Protein AF-A0A8G1IYU4-F1 (afdb_monomer)

Secondary structure (DSSP, 8-state):
------HHHHHHHHHHHHHHHHHHHHHHHHHHHHHHHHHHHTHHHHSSHHHHHHHHHHHHHHHHHHHHHHHHHHHHHHHHHHHHHHHHHTTSHHHHHHHHHHH----

Structure (mmCIF, N/CA/C/O backbone):
data_AF-A0A8G1IYU4-F1
#
_entry.id   AF-A0A8G1IYU4-F1
#
loop_
_atom_site.group_PDB
_atom_site.id
_atom_site.type_symbol
_atom_site.label_atom_id
_atom_site.label_alt_id
_atom_site.label_comp_id
_atom_site.label_asym_id
_atom_site.label_entity_id
_atom_site.label_seq_id
_atom_site.pdbx_PDB_ins_code
_atom_site.Cartn_x
_atom_site.Cartn_y
_atom_site.Cartn_z
_atom_site.occupancy
_atom_site.B_iso_or_equiv
_atom_site.auth_seq_id
_atom_site.auth_comp_id
_atom_site.auth_asym_id
_atom_site.auth_atom_id
_atom_site.pdbx_PDB_model_num
ATOM 1 N N . MET A 1 1 ? -1.423 -1.386 -32.740 1.00 39.59 1 MET A N 1
ATOM 2 C CA . MET A 1 1 ? -1.367 -0.452 -31.599 1.00 39.59 1 MET A CA 1
ATOM 3 C C . MET A 1 1 ? -0.050 -0.700 -30.886 1.00 39.59 1 MET A C 1
ATOM 5 O O . MET A 1 1 ? 0.149 -1.800 -30.392 1.00 39.59 1 MET A O 1
ATOM 9 N N . THR A 1 2 ? 0.887 0.241 -30.945 1.00 49.72 2 THR A N 1
ATOM 10 C CA . THR A 1 2 ? 2.191 0.141 -30.272 1.00 49.72 2 THR A CA 1
ATOM 11 C C . THR A 1 2 ? 2.055 0.710 -28.864 1.00 49.72 2 THR A C 1
ATOM 13 O O . THR A 1 2 ? 1.735 1.884 -28.702 1.00 49.72 2 THR A O 1
ATOM 16 N N . VAL A 1 3 ? 2.237 -0.135 -27.849 1.00 57.12 3 VAL A N 1
ATOM 17 C CA . VAL A 1 3 ? 2.249 0.280 -26.441 1.00 57.12 3 VAL A CA 1
ATOM 18 C C . VAL A 1 3 ? 3.671 0.720 -26.103 1.00 57.12 3 VAL A C 1
ATOM 20 O O . VAL A 1 3 ? 4.615 -0.037 -26.313 1.00 57.12 3 VAL A O 1
ATOM 23 N N . HIS A 1 4 ? 3.825 1.958 -25.638 1.00 70.12 4 HIS A N 1
ATOM 24 C CA . HIS A 1 4 ? 5.099 2.517 -25.196 1.00 70.12 4 HIS A CA 1
ATOM 25 C C . HIS A 1 4 ? 5.168 2.467 -23.667 1.00 70.12 4 HIS A C 1
ATOM 27 O O . HIS A 1 4 ? 4.234 2.916 -23.003 1.00 70.12 4 HIS A O 1
ATOM 33 N N . MET A 1 5 ? 6.258 1.922 -23.126 1.00 72.50 5 MET A N 1
ATOM 34 C CA . MET A 1 5 ? 6.556 1.926 -21.696 1.00 72.50 5 MET A CA 1
ATOM 35 C C . MET A 1 5 ? 7.844 2.717 -21.464 1.00 72.50 5 MET A C 1
ATOM 37 O O . MET A 1 5 ? 8.888 2.369 -22.011 1.00 72.50 5 MET A O 1
ATOM 41 N N . ASP A 1 6 ? 7.763 3.764 -20.648 1.00 81.56 6 ASP A N 1
ATOM 42 C CA . ASP A 1 6 ? 8.932 4.448 -20.099 1.00 81.56 6 ASP A CA 1
ATOM 43 C C . ASP A 1 6 ? 9.391 3.686 -18.848 1.00 81.56 6 ASP A C 1
ATOM 45 O O . ASP A 1 6 ? 8.773 3.770 -17.786 1.00 81.56 6 ASP A O 1
ATOM 49 N N . VAL A 1 7 ? 10.439 2.879 -19.007 1.00 78.44 7 VAL A N 1
ATOM 50 C CA . VAL A 1 7 ? 10.929 1.945 -17.982 1.00 78.44 7 VAL A CA 1
ATOM 51 C C . VAL A 1 7 ? 11.364 2.681 -16.710 1.00 78.44 7 VAL A C 1
ATOM 53 O O . VAL A 1 7 ? 11.064 2.223 -15.607 1.00 78.44 7 VAL A O 1
ATOM 56 N N . GLU A 1 8 ? 12.008 3.844 -16.837 1.00 78.12 8 GLU A N 1
ATOM 57 C CA . GLU A 1 8 ? 12.476 4.625 -15.688 1.00 78.12 8 GLU A CA 1
ATOM 58 C C . GLU A 1 8 ? 11.298 5.250 -14.931 1.00 78.12 8 GLU A C 1
ATOM 60 O O . GLU A 1 8 ? 11.237 5.174 -13.697 1.00 78.12 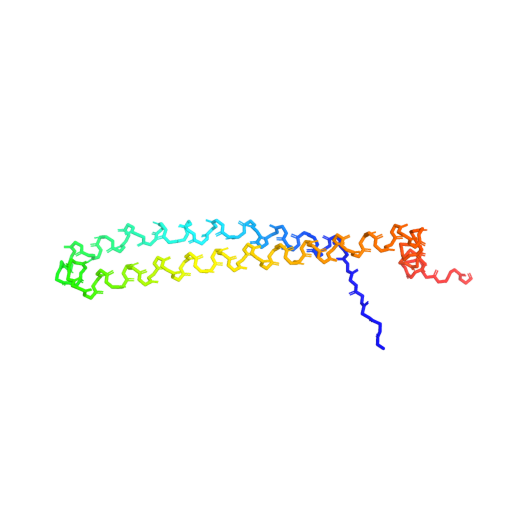8 GLU A O 1
ATOM 65 N N . ALA A 1 9 ? 10.318 5.798 -15.657 1.00 77.69 9 ALA A N 1
ATOM 66 C CA . ALA A 1 9 ? 9.106 6.343 -15.052 1.00 77.69 9 ALA A CA 1
ATOM 67 C C . ALA A 1 9 ? 8.280 5.257 -14.342 1.00 77.69 9 ALA A C 1
ATOM 69 O O . ALA A 1 9 ? 7.794 5.474 -13.229 1.00 77.69 9 ALA A O 1
ATOM 70 N N . VAL A 1 10 ? 8.157 4.068 -14.943 1.00 78.19 10 VAL A N 1
ATOM 71 C CA . VAL A 1 10 ? 7.456 2.919 -14.350 1.00 78.19 10 VAL A CA 1
ATOM 72 C C . VAL A 1 10 ? 8.180 2.432 -13.097 1.00 78.19 10 VAL A C 1
ATOM 74 O O . VAL A 1 10 ? 7.553 2.321 -12.041 1.00 78.19 10 VAL A O 1
ATOM 77 N N . ARG A 1 11 ? 9.501 2.231 -13.156 1.00 83.38 11 ARG A N 1
ATOM 78 C CA . ARG A 1 11 ? 10.309 1.827 -11.994 1.00 83.38 11 ARG A CA 1
ATOM 79 C C . ARG A 1 11 ? 10.199 2.842 -10.853 1.00 83.38 11 ARG A C 1
ATOM 81 O O . ARG A 1 11 ? 9.942 2.458 -9.711 1.00 83.38 11 ARG A O 1
ATOM 88 N N . THR A 1 12 ? 10.313 4.132 -11.161 1.00 85.06 12 THR A N 1
ATOM 89 C CA . THR A 1 12 ? 10.162 5.221 -10.183 1.00 85.06 12 THR A CA 1
ATOM 90 C C . THR A 1 12 ? 8.764 5.232 -9.564 1.00 85.06 12 THR A C 1
ATOM 92 O O . THR A 1 12 ? 8.628 5.353 -8.346 1.00 85.06 12 THR A O 1
ATOM 95 N N . GLY A 1 13 ? 7.718 5.032 -10.371 1.00 79.00 13 GLY A N 1
ATOM 96 C CA . GLY A 1 13 ? 6.342 4.906 -9.894 1.00 79.00 13 GLY A CA 1
ATOM 97 C C . GLY A 1 13 ? 6.151 3.724 -8.938 1.00 79.00 13 GLY A C 1
ATOM 98 O O . GLY A 1 13 ? 5.554 3.884 -7.873 1.00 79.00 13 GLY A O 1
ATOM 99 N N . GLY A 1 14 ? 6.711 2.556 -9.265 1.00 75.88 14 GLY A N 1
ATOM 100 C CA . GLY A 1 14 ? 6.662 1.365 -8.412 1.00 75.88 14 GLY A CA 1
ATOM 101 C C . GLY A 1 14 ? 7.386 1.552 -7.074 1.00 75.88 14 GLY A C 1
ATOM 102 O O . GLY A 1 14 ? 6.850 1.201 -6.021 1.00 75.88 14 GLY A O 1
ATOM 103 N N . ILE A 1 15 ? 8.560 2.192 -7.087 1.00 81.50 15 ILE A N 1
ATOM 104 C CA . ILE A 1 15 ? 9.284 2.590 -5.867 1.00 81.50 15 ILE A CA 1
ATOM 105 C C . ILE A 1 15 ? 8.453 3.581 -5.041 1.00 81.50 15 ILE A C 1
ATOM 107 O O . ILE A 1 15 ? 8.356 3.437 -3.821 1.00 81.50 15 ILE A O 1
ATOM 111 N N . GLY A 1 16 ? 7.799 4.546 -5.692 1.00 81.69 16 GLY A N 1
ATOM 112 C CA . GLY A 1 16 ? 6.886 5.485 -5.043 1.00 81.69 16 GLY A CA 1
ATOM 113 C C . GLY A 1 16 ? 5.729 4.781 -4.330 1.00 81.69 16 GLY A C 1
ATOM 114 O O . GLY A 1 16 ? 5.462 5.073 -3.166 1.00 81.69 16 GLY A O 1
ATOM 115 N N . LEU A 1 17 ? 5.089 3.800 -4.975 1.00 78.12 17 LEU A N 1
ATOM 116 C CA . LEU A 1 17 ? 4.017 2.997 -4.372 1.00 78.12 17 LEU A CA 1
ATOM 117 C C . LEU A 1 17 ? 4.496 2.223 -3.135 1.00 78.12 17 LEU A C 1
ATOM 119 O O . LEU A 1 17 ? 3.829 2.259 -2.098 1.00 78.12 17 LEU A O 1
ATOM 123 N N . ARG A 1 18 ? 5.684 1.606 -3.200 1.00 77.88 18 ARG A N 1
ATOM 124 C CA . ARG A 1 18 ? 6.321 0.966 -2.034 1.00 77.88 18 ARG A CA 1
ATOM 125 C C . ARG A 1 18 ? 6.583 1.972 -0.909 1.00 77.88 18 ARG A C 1
ATOM 127 O O . ARG A 1 18 ? 6.334 1.668 0.252 1.00 77.88 18 ARG A O 1
ATOM 134 N N . GLY A 1 19 ? 7.036 3.181 -1.243 1.00 78.75 19 GLY A N 1
ATOM 135 C CA . GLY A 1 19 ? 7.278 4.261 -0.281 1.00 78.75 19 GLY A CA 1
ATOM 136 C C . GLY A 1 19 ? 6.006 4.828 0.361 1.00 78.75 19 GLY A C 1
ATOM 137 O O . GLY A 1 19 ? 6.052 5.333 1.482 1.00 78.75 19 GLY A O 1
ATOM 138 N N . LEU A 1 20 ? 4.855 4.717 -0.310 1.00 78.50 20 LEU A N 1
ATOM 139 C CA . LEU A 1 20 ? 3.551 5.110 0.233 1.00 78.50 20 LEU A CA 1
ATOM 140 C C . LEU A 1 20 ? 2.961 4.069 1.188 1.00 78.50 20 LEU A C 1
ATOM 142 O O . LEU A 1 20 ? 2.207 4.452 2.081 1.00 78.50 20 LEU A O 1
ATOM 146 N N . ALA A 1 21 ? 3.311 2.787 1.045 1.00 74.88 21 ALA A N 1
ATOM 147 C CA . ALA A 1 21 ? 2.829 1.725 1.925 1.00 74.88 21 ALA A CA 1
ATOM 148 C C . ALA A 1 21 ? 3.039 2.038 3.426 1.00 74.88 21 ALA A C 1
ATOM 150 O O . ALA A 1 21 ? 2.042 2.090 4.140 1.00 74.88 21 ALA A O 1
ATOM 151 N N . PRO A 1 22 ? 4.244 2.380 3.929 1.00 68.81 22 PRO A N 1
ATOM 152 C CA . PRO A 1 22 ? 4.432 2.705 5.350 1.00 68.81 22 PRO A CA 1
ATOM 153 C C . PRO A 1 22 ? 3.709 3.989 5.806 1.00 68.81 22 PRO A C 1
ATOM 155 O O . PRO A 1 22 ? 3.490 4.189 7.005 1.00 68.81 22 PRO A O 1
ATOM 158 N N . ASN A 1 23 ? 3.300 4.867 4.878 1.00 69.38 23 ASN A N 1
ATOM 159 C CA . ASN A 1 23 ? 2.513 6.056 5.216 1.00 69.38 23 ASN A CA 1
ATOM 160 C C . ASN A 1 23 ? 1.062 5.711 5.597 1.00 69.38 23 ASN A C 1
ATOM 162 O O . ASN A 1 23 ? 0.417 6.515 6.274 1.00 69.38 23 ASN A O 1
ATOM 166 N N . GLY A 1 24 ? 0.561 4.524 5.233 1.00 67.00 24 GLY A N 1
ATOM 167 C CA . GLY A 1 24 ? -0.741 4.015 5.675 1.00 67.00 24 GLY A CA 1
ATOM 168 C C . GLY A 1 24 ? -0.809 3.881 7.198 1.00 67.00 24 GLY A C 1
ATOM 169 O O . GLY A 1 24 ? -1.683 4.465 7.844 1.00 67.00 24 GLY A O 1
ATOM 170 N N . GLN A 1 25 ? 0.177 3.221 7.805 1.00 63.53 25 GLN A N 1
ATOM 171 C CA . GLN A 1 25 ? 0.321 3.146 9.255 1.00 63.53 25 GLN A CA 1
ATOM 172 C C . GLN A 1 25 ? 0.584 4.505 9.880 1.00 63.53 25 GLN A C 1
ATOM 174 O O . GLN A 1 25 ? 0.040 4.788 10.945 1.00 63.53 25 GLN A O 1
ATOM 179 N N . ALA A 1 26 ? 1.381 5.368 9.246 1.00 66.44 26 ALA A N 1
ATOM 180 C CA . ALA A 1 26 ? 1.607 6.715 9.766 1.00 66.44 26 ALA A CA 1
ATOM 181 C C . ALA A 1 26 ? 0.295 7.519 9.844 1.00 66.44 26 ALA A C 1
ATOM 183 O O . ALA A 1 26 ? 0.049 8.205 10.839 1.00 66.44 26 ALA A O 1
ATOM 184 N N . ALA A 1 27 ? -0.579 7.397 8.841 1.00 65.56 27 ALA A N 1
ATOM 185 C CA . ALA A 1 27 ? -1.913 7.990 8.853 1.00 65.56 27 ALA A CA 1
ATOM 186 C C . ALA A 1 27 ? -2.809 7.363 9.934 1.00 65.56 27 ALA A C 1
ATOM 188 O O . ALA A 1 27 ? -3.445 8.095 10.693 1.00 65.56 27 ALA A O 1
ATOM 189 N N . SER A 1 28 ? -2.794 6.033 10.076 1.00 64.44 28 SER A N 1
ATOM 190 C CA . SER A 1 28 ? -3.542 5.319 11.121 1.00 64.44 28 SER A CA 1
ATOM 191 C C . SER A 1 28 ? -3.096 5.719 12.539 1.00 64.44 28 SER A C 1
ATOM 193 O O . SER A 1 28 ? -3.931 5.986 13.400 1.00 64.44 28 SER A O 1
ATOM 195 N N . ARG A 1 29 ? -1.786 5.862 12.783 1.00 69.19 29 ARG A N 1
ATOM 196 C CA . ARG A 1 29 ? -1.230 6.338 14.067 1.00 69.19 29 ARG A CA 1
ATOM 197 C C . ARG A 1 29 ? -1.599 7.796 14.359 1.00 69.19 29 ARG A C 1
ATOM 199 O O . ARG A 1 29 ? -1.798 8.169 15.512 1.00 69.19 29 ARG A O 1
ATOM 206 N N . ARG A 1 30 ? -1.732 8.645 13.330 1.00 67.25 30 ARG A N 1
ATOM 207 C CA . AR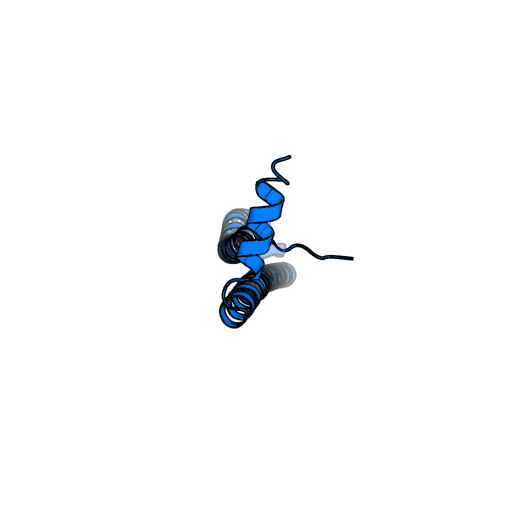G A 1 30 ? -2.166 10.048 13.495 1.00 67.25 30 ARG A CA 1
ATOM 208 C C . ARG A 1 30 ? -3.605 10.163 13.993 1.00 67.25 30 ARG A C 1
ATOM 210 O O . ARG A 1 30 ? -3.898 11.093 14.741 1.00 67.25 30 ARG A O 1
ATOM 217 N N . VAL A 1 31 ? -4.484 9.237 13.608 1.00 64.38 31 VAL A N 1
ATOM 218 C CA . VAL A 1 31 ? -5.887 9.219 14.059 1.00 64.38 31 VAL A CA 1
ATOM 219 C C . VAL A 1 31 ? -6.099 8.440 15.357 1.00 64.38 31 VAL A C 1
ATOM 221 O O . VAL A 1 31 ? -7.116 8.644 16.012 1.00 64.38 31 VAL A O 1
ATOM 224 N N . GLU A 1 32 ? -5.125 7.642 15.791 1.00 69.25 32 GLU A N 1
ATOM 225 C CA . GLU A 1 32 ? -5.179 6.868 17.036 1.00 69.25 32 GLU A CA 1
ATOM 226 C C . GLU A 1 32 ? -5.340 7.756 18.281 1.00 69.25 32 GLU A C 1
ATOM 228 O O . GLU A 1 32 ? -6.225 7.527 19.103 1.00 69.25 32 GLU A O 1
ATOM 233 N N . ARG A 1 33 ? -4.549 8.830 18.406 1.00 64.44 33 ARG A N 1
ATOM 234 C CA . ARG A 1 33 ? -4.602 9.738 19.569 1.00 64.44 33 ARG A CA 1
ATOM 235 C C . ARG A 1 33 ? -5.903 10.563 19.635 1.00 64.44 33 ARG A C 1
ATOM 237 O O . ARG A 1 33 ? -6.506 10.618 20.711 1.00 64.44 33 ARG A O 1
ATOM 244 N N . PRO A 1 34 ? -6.393 11.167 18.530 1.00 63.84 34 PRO A N 1
ATOM 245 C CA . PRO A 1 34 ? -7.727 11.766 18.480 1.00 63.84 34 PRO A CA 1
ATOM 246 C C . PRO A 1 34 ? -8.847 10.759 18.757 1.00 63.84 34 PRO A C 1
ATOM 248 O O . PRO A 1 34 ? -9.768 11.082 19.505 1.00 63.84 34 PRO A O 1
ATOM 251 N N . ALA A 1 35 ? -8.753 9.537 18.221 1.00 65.56 35 ALA A N 1
ATOM 252 C CA . ALA A 1 35 ? -9.729 8.479 18.470 1.00 65.56 35 ALA A CA 1
ATOM 253 C C . ALA A 1 35 ? -9.741 8.056 19.945 1.00 65.56 35 ALA A C 1
ATOM 255 O O . ALA A 1 35 ? -10.816 7.937 20.520 1.00 65.56 35 ALA A O 1
ATOM 256 N N . SER A 1 36 ? -8.574 7.924 20.584 1.00 64.94 36 SER A N 1
ATOM 257 C CA . SER A 1 36 ? -8.453 7.676 22.027 1.00 64.94 36 SER A CA 1
ATOM 258 C C . SER A 1 36 ? -9.028 8.829 22.855 1.00 64.94 36 SER A C 1
ATOM 260 O O . SER A 1 36 ? -9.723 8.610 23.839 1.00 64.94 36 SER A O 1
ATOM 262 N N . THR A 1 37 ? -8.812 10.076 22.435 1.00 66.25 37 THR A N 1
ATOM 263 C CA . THR A 1 37 ? -9.358 11.250 23.139 1.00 66.25 37 THR A CA 1
ATOM 264 C C . THR A 1 37 ? -10.885 11.330 23.004 1.00 66.25 37 THR A C 1
ATOM 266 O O . THR A 1 37 ? -11.588 11.681 23.952 1.00 66.25 37 THR A O 1
ATOM 269 N N . ALA A 1 38 ? -11.426 10.994 21.829 1.00 63.62 38 ALA A N 1
ATOM 270 C CA . ALA A 1 38 ? -12.867 10.897 21.602 1.00 63.62 38 ALA A CA 1
ATOM 271 C C . ALA A 1 38 ? -13.481 9.708 22.363 1.00 63.62 38 ALA A C 1
ATOM 273 O O . ALA A 1 38 ? -14.570 9.831 22.922 1.00 63.62 38 ALA A O 1
ATOM 274 N N . ALA A 1 39 ? -12.754 8.592 22.438 1.00 63.19 39 ALA A N 1
ATOM 275 C CA . ALA A 1 39 ? -13.081 7.410 23.223 1.00 63.19 39 ALA A CA 1
ATOM 276 C C . ALA A 1 39 ? -13.184 7.706 24.721 1.00 63.19 39 ALA A C 1
ATOM 278 O O . ALA A 1 39 ? -14.155 7.301 25.355 1.00 63.19 39 ALA A O 1
ATOM 279 N N . ASP A 1 40 ? -12.242 8.466 25.280 1.00 65.94 40 ASP A N 1
ATOM 280 C CA . ASP A 1 40 ? -12.267 8.866 26.690 1.00 65.94 40 ASP A CA 1
ATOM 281 C C . ASP A 1 40 ? -13.496 9.719 27.030 1.00 65.94 40 ASP A C 1
ATOM 283 O O . ASP A 1 40 ? -14.060 9.606 28.120 1.00 65.94 40 ASP A O 1
ATOM 287 N N . ARG A 1 41 ? -13.954 10.535 26.072 1.00 67.50 41 ARG A N 1
ATOM 288 C CA . ARG A 1 41 ? -15.173 11.352 26.188 1.00 67.50 41 ARG A CA 1
ATOM 289 C C . ARG A 1 41 ? -16.458 10.572 25.899 1.00 67.50 41 ARG A C 1
ATOM 291 O O . ARG A 1 41 ? -17.538 11.052 26.228 1.00 67.50 41 ARG A O 1
ATOM 298 N N . ASN A 1 42 ? -16.353 9.383 25.308 1.00 67.75 42 ASN A N 1
ATOM 299 C CA . ASN A 1 42 ? -17.473 8.528 24.927 1.00 67.75 42 ASN A CA 1
ATOM 300 C C . ASN A 1 42 ? -17.171 7.059 25.269 1.00 67.75 42 ASN A C 1
ATOM 302 O O . ASN A 1 42 ? -17.185 6.177 24.402 1.00 67.75 42 ASN A O 1
ATOM 306 N N . ARG A 1 43 ? -16.852 6.806 26.552 1.00 60.38 43 ARG A N 1
ATOM 307 C CA . ARG A 1 43 ? -16.351 5.504 27.034 1.00 60.38 43 ARG A CA 1
ATOM 308 C C . ARG A 1 43 ? -17.205 4.332 26.559 1.00 60.38 43 ARG A C 1
ATOM 310 O O . ARG A 1 43 ? -16.651 3.333 26.123 1.00 60.38 43 ARG A O 1
ATOM 317 N N . GLY A 1 44 ? -18.533 4.473 26.568 1.00 63.91 44 GLY A N 1
ATOM 318 C CA . GLY A 1 44 ? -19.456 3.409 26.163 1.00 63.91 44 GLY A CA 1
ATOM 319 C C . GLY A 1 44 ? -19.299 2.954 24.709 1.00 63.91 44 GLY A C 1
ATOM 320 O O . GLY A 1 44 ? -19.465 1.771 24.423 1.00 63.91 44 GLY A O 1
ATOM 321 N N . PHE A 1 45 ? -18.931 3.855 23.794 1.00 66.00 45 PHE A N 1
ATOM 322 C CA . PHE A 1 45 ? -18.698 3.497 22.396 1.00 66.00 45 PHE A CA 1
ATOM 323 C C . PHE A 1 45 ? -17.337 2.826 22.217 1.00 66.00 45 PHE A C 1
ATOM 325 O O . PHE A 1 45 ? -17.259 1.758 21.621 1.00 66.00 45 PHE A O 1
ATOM 332 N N . ALA A 1 46 ? -16.274 3.418 22.760 1.00 60.91 46 ALA A N 1
ATOM 333 C CA . ALA A 1 46 ? -14.912 2.997 22.454 1.00 60.91 46 ALA A CA 1
ATOM 334 C C . ALA A 1 46 ? -14.401 1.794 23.256 1.00 60.91 46 ALA A C 1
ATOM 336 O O . ALA A 1 46 ? -13.631 1.000 22.722 1.00 60.91 46 ALA A O 1
ATOM 337 N N . THR A 1 47 ? -14.837 1.627 24.508 1.00 63.09 47 THR A N 1
ATOM 338 C CA . THR A 1 47 ? -14.567 0.406 25.289 1.00 63.09 47 THR A CA 1
ATOM 339 C C . THR A 1 47 ? -15.697 -0.615 25.167 1.00 63.09 47 THR A C 1
ATOM 341 O O . THR A 1 47 ? -15.564 -1.753 25.623 1.00 63.09 47 THR A O 1
ATOM 344 N N . GLY A 1 48 ? -16.801 -0.236 24.520 1.00 66.75 48 GLY A N 1
ATOM 345 C CA . GLY A 1 48 ? -17.861 -1.143 24.113 1.00 66.75 48 GLY A CA 1
ATOM 346 C C . GLY A 1 48 ? -17.438 -2.049 22.957 1.00 66.75 48 GLY A C 1
ATOM 347 O O . GLY A 1 48 ? -16.455 -1.814 22.253 1.00 66.75 48 GLY A O 1
ATOM 348 N N . GLU A 1 49 ? -18.218 -3.102 22.739 1.00 71.50 49 GLU A N 1
ATOM 349 C CA . GLU A 1 49 ? -17.974 -4.072 21.668 1.00 71.50 49 GLU A CA 1
ATOM 350 C C . GLU A 1 49 ? -17.940 -3.421 20.275 1.00 71.50 49 GLU A C 1
ATOM 352 O O . GLU A 1 49 ? -17.130 -3.794 19.429 1.00 71.50 49 GLU A O 1
ATOM 357 N N . ALA A 1 50 ? -18.774 -2.402 20.053 1.00 72.81 50 ALA A N 1
ATOM 358 C CA . ALA A 1 50 ? -18.802 -1.651 18.802 1.00 72.81 50 ALA A CA 1
ATOM 359 C C . ALA A 1 50 ? -17.480 -0.910 18.528 1.00 72.81 50 ALA A C 1
ATOM 361 O O . ALA A 1 50 ? -16.962 -0.983 17.415 1.00 72.81 50 ALA A O 1
ATOM 362 N N . GLY A 1 51 ? -16.898 -0.252 19.536 1.00 72.25 51 GLY A N 1
ATOM 363 C CA . GLY A 1 51 ? -15.623 0.456 19.410 1.00 72.25 51 GLY A CA 1
ATOM 364 C C . GLY A 1 51 ? -14.448 -0.476 19.159 1.00 72.25 51 GLY A C 1
ATOM 365 O O . GLY A 1 51 ? -13.645 -0.209 18.267 1.00 72.25 51 GLY A O 1
ATOM 366 N N . ARG A 1 52 ? -14.390 -1.616 19.862 1.00 72.25 52 ARG A N 1
ATOM 367 C CA . ARG A 1 52 ? -13.370 -2.646 19.605 1.00 72.25 52 ARG A CA 1
ATOM 368 C C . ARG A 1 52 ? -13.465 -3.206 18.187 1.00 72.25 52 ARG A C 1
ATOM 370 O O . ARG A 1 52 ? -12.443 -3.343 17.518 1.00 72.25 52 ARG A O 1
ATOM 377 N N . ARG A 1 53 ? -14.680 -3.482 17.698 1.00 75.19 53 ARG A N 1
ATOM 378 C CA . ARG A 1 53 ? -14.894 -3.929 16.311 1.00 75.19 53 ARG A CA 1
ATOM 379 C C . ARG A 1 53 ? -14.474 -2.877 15.298 1.00 75.19 53 ARG A C 1
ATOM 381 O O . ARG A 1 53 ? -13.844 -3.224 14.306 1.00 75.19 53 ARG A O 1
ATOM 388 N N . TRP A 1 54 ? -14.781 -1.608 15.552 1.00 78.19 54 TRP A N 1
ATOM 389 C CA . TRP A 1 54 ? -14.356 -0.516 14.684 1.00 78.19 54 TRP A CA 1
ATOM 390 C C . TRP A 1 54 ? -12.826 -0.382 14.635 1.00 78.19 54 TRP A C 1
ATOM 392 O O . TRP A 1 54 ? -12.265 -0.309 13.545 1.00 78.19 54 TRP A O 1
ATOM 402 N N . GLN A 1 55 ? -12.140 -0.429 15.782 1.00 74.62 55 GLN A N 1
ATOM 403 C CA . GLN A 1 55 ? -10.671 -0.378 15.847 1.00 74.62 55 GLN A CA 1
ATOM 404 C C . GLN A 1 55 ? -10.024 -1.554 15.106 1.00 74.62 55 GLN A C 1
ATOM 406 O O . GLN A 1 55 ? -9.103 -1.355 14.316 1.00 74.62 55 GLN A O 1
ATOM 411 N N . ALA A 1 56 ? -10.535 -2.771 15.314 1.00 77.31 56 ALA A N 1
ATOM 412 C CA . ALA A 1 56 ? -10.054 -3.961 14.621 1.00 77.31 56 ALA A CA 1
ATOM 413 C C . ALA A 1 56 ? -10.280 -3.873 13.102 1.00 77.31 56 ALA A C 1
ATOM 415 O O . ALA A 1 56 ? -9.378 -4.182 12.324 1.00 77.31 56 ALA A O 1
ATOM 416 N N . ALA A 1 57 ? -11.455 -3.400 12.673 1.00 79.75 57 ALA A N 1
ATOM 417 C CA . ALA A 1 57 ? -11.765 -3.203 11.261 1.00 79.75 57 ALA A CA 1
ATOM 418 C 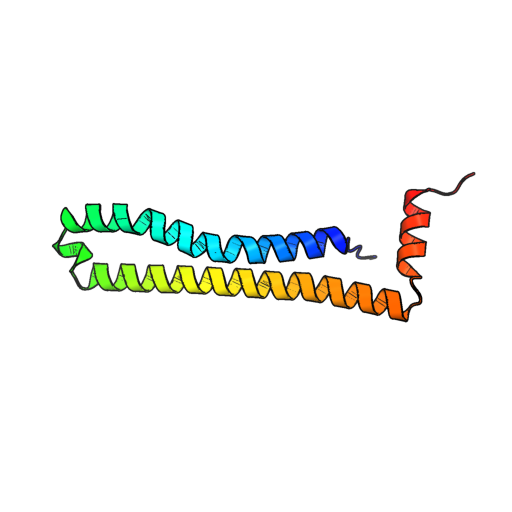C . ALA A 1 57 ? -10.854 -2.148 10.618 1.00 79.75 57 ALA A C 1
ATOM 420 O O . ALA A 1 57 ? -10.338 -2.372 9.525 1.00 79.75 57 ALA A O 1
ATOM 421 N N . LEU A 1 58 ? -10.602 -1.028 11.303 1.00 79.75 58 LEU A N 1
ATOM 422 C CA . LEU A 1 58 ? -9.686 0.009 10.830 1.00 79.75 58 LEU A CA 1
ATOM 423 C C . LEU A 1 58 ? -8.260 -0.533 10.675 1.00 79.75 58 LEU A C 1
ATOM 425 O O . LEU A 1 58 ? -7.642 -0.326 9.634 1.00 79.75 58 LEU A O 1
ATOM 429 N N . ALA A 1 59 ? -7.755 -1.264 11.673 1.00 76.56 59 ALA A N 1
ATOM 430 C CA . ALA A 1 59 ? -6.430 -1.876 11.609 1.00 76.56 59 ALA A CA 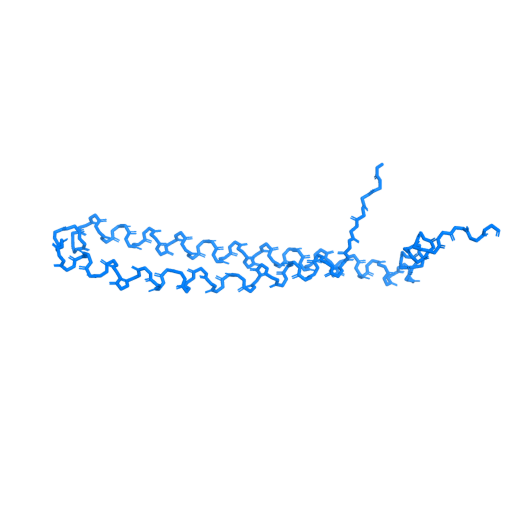1
ATOM 431 C C . ALA A 1 59 ? -6.311 -2.866 10.437 1.00 76.56 59 ALA A C 1
ATOM 433 O O . ALA A 1 59 ? -5.324 -2.832 9.702 1.00 76.56 59 ALA A O 1
ATOM 434 N N . ALA A 1 60 ? -7.335 -3.699 10.220 1.00 79.88 60 ALA A N 1
ATOM 435 C CA . ALA A 1 60 ? -7.370 -4.658 9.119 1.00 79.88 60 ALA A CA 1
ATOM 436 C C . ALA A 1 60 ? -7.385 -3.973 7.742 1.00 79.88 60 ALA A C 1
ATOM 438 O O . ALA A 1 60 ? -6.649 -4.382 6.844 1.00 79.88 60 ALA A O 1
ATOM 439 N N . VAL A 1 61 ? -8.180 -2.909 7.575 1.00 84.25 61 VAL A N 1
ATOM 440 C CA . VAL A 1 61 ? -8.223 -2.133 6.324 1.00 84.25 61 VAL A CA 1
ATOM 441 C C . VAL A 1 61 ? -6.882 -1.456 6.059 1.00 84.25 61 VAL A C 1
ATOM 443 O O . VAL A 1 61 ? -6.376 -1.551 4.942 1.00 84.25 61 VAL A O 1
ATOM 446 N N . THR A 1 62 ? -6.277 -0.826 7.070 1.00 80.88 62 THR A N 1
ATOM 447 C CA . THR A 1 62 ? -4.950 -0.210 6.938 1.00 80.88 62 THR A CA 1
ATOM 448 C C . THR A 1 62 ? -3.922 -1.248 6.499 1.00 80.88 62 THR A C 1
ATOM 450 O O . THR A 1 62 ? -3.295 -1.059 5.463 1.00 80.88 62 THR A O 1
ATOM 453 N N . ALA A 1 63 ? -3.812 -2.379 7.202 1.00 79.38 63 ALA A N 1
ATOM 454 C CA . ALA A 1 63 ? -2.867 -3.439 6.848 1.00 79.38 63 ALA A CA 1
ATOM 455 C C . ALA A 1 63 ? -3.090 -3.977 5.421 1.00 79.38 63 ALA A C 1
ATOM 457 O O . ALA A 1 63 ? -2.133 -4.208 4.681 1.00 79.38 63 ALA A O 1
ATOM 458 N N . GLY A 1 64 ? -4.350 -4.127 4.999 1.00 82.69 64 GLY A N 1
ATOM 459 C CA . GLY A 1 64 ? -4.693 -4.543 3.639 1.00 82.69 64 GLY A CA 1
ATOM 460 C C . GLY A 1 64 ? -4.269 -3.531 2.569 1.00 82.69 64 GLY A C 1
ATOM 461 O O . GLY A 1 64 ? -3.763 -3.926 1.517 1.00 82.69 64 GLY A O 1
ATOM 462 N N . LEU A 1 65 ? -4.430 -2.230 2.835 1.00 84.25 65 LEU A N 1
ATOM 463 C CA . LEU A 1 65 ? -3.965 -1.166 1.941 1.00 84.25 65 LEU A CA 1
ATOM 464 C C . LEU A 1 65 ? -2.437 -1.155 1.822 1.00 84.25 65 LEU A C 1
ATOM 466 O O . LEU A 1 65 ? -1.923 -1.069 0.709 1.00 84.25 65 LEU A O 1
ATOM 470 N N . GLU A 1 66 ? -1.712 -1.296 2.932 1.00 82.25 66 GLU A N 1
ATOM 471 C CA . GLU A 1 66 ? -0.242 -1.359 2.929 1.00 82.25 66 GLU A CA 1
ATOM 472 C C . GLU A 1 66 ? 0.272 -2.557 2.130 1.00 82.25 66 GLU A C 1
ATOM 474 O O . GLU A 1 66 ? 1.170 -2.424 1.291 1.00 82.25 66 GLU A O 1
ATOM 479 N N . HIS A 1 67 ? -0.336 -3.723 2.357 1.00 81.88 67 HIS A N 1
ATOM 480 C CA . HIS A 1 67 ? 0.008 -4.940 1.638 1.00 81.88 67 HIS A CA 1
ATOM 481 C C . HIS A 1 67 ? -0.245 -4.781 0.136 1.00 81.88 67 HIS A C 1
ATOM 483 O O . HIS A 1 67 ? 0.610 -5.123 -0.680 1.00 81.88 67 HIS A O 1
ATOM 489 N N . ARG A 1 68 ? -1.387 -4.193 -0.240 1.00 86.62 68 ARG A N 1
ATOM 490 C CA . ARG A 1 68 ? -1.728 -3.957 -1.644 1.00 86.62 68 ARG A CA 1
ATOM 491 C C . ARG A 1 68 ? -0.789 -2.958 -2.311 1.00 86.62 68 ARG A C 1
ATOM 493 O O . ARG A 1 68 ? -0.376 -3.215 -3.435 1.00 86.62 68 ARG A O 1
ATOM 500 N N . L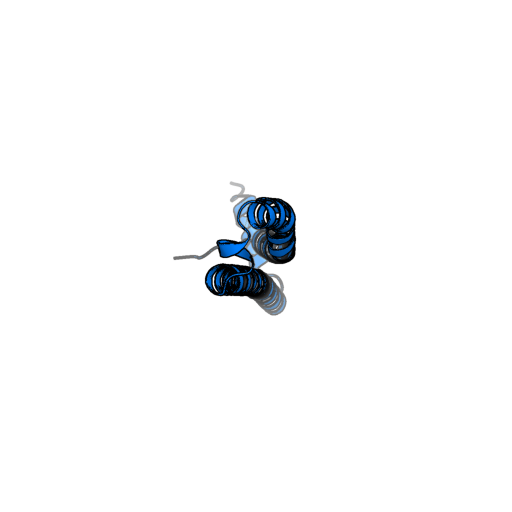EU A 1 69 ? -0.451 -1.850 -1.654 1.00 82.38 69 LEU A N 1
ATOM 501 C CA . LEU A 1 69 ? 0.473 -0.850 -2.202 1.00 82.38 69 LEU A CA 1
ATOM 502 C C . LEU A 1 69 ? 1.872 -1.435 -2.410 1.00 82.38 69 LEU A C 1
ATOM 504 O O . LEU A 1 69 ? 2.476 -1.204 -3.455 1.00 82.38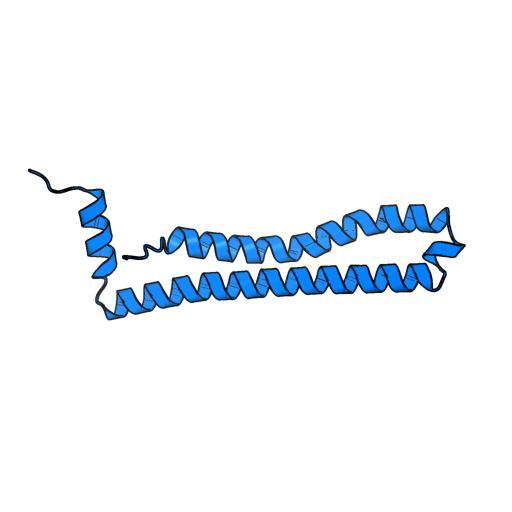 69 LEU A O 1
ATOM 508 N N . THR A 1 70 ? 2.343 -2.249 -1.462 1.00 82.31 70 THR A N 1
ATOM 509 C CA . THR A 1 70 ? 3.600 -2.997 -1.600 1.00 82.31 70 THR A CA 1
ATOM 510 C C . THR A 1 70 ? 3.540 -3.945 -2.794 1.00 82.31 70 THR A C 1
ATOM 512 O O . THR A 1 70 ? 4.367 -3.833 -3.694 1.00 82.31 70 THR A O 1
ATOM 515 N N . TRP A 1 71 ? 2.517 -4.806 -2.862 1.00 89.38 71 TRP A N 1
ATOM 516 C CA . TRP A 1 71 ? 2.354 -5.767 -3.955 1.00 89.38 71 TRP A CA 1
ATOM 517 C C . TRP A 1 71 ? 2.242 -5.079 -5.321 1.00 89.38 71 TRP A C 1
ATOM 519 O O . TRP A 1 71 ? 2.893 -5.491 -6.275 1.00 89.38 71 TRP A O 1
ATOM 529 N N . GLN A 1 72 ? 1.461 -4.000 -5.429 1.00 86.62 72 GLN A N 1
ATOM 530 C CA . GLN A 1 72 ? 1.351 -3.228 -6.669 1.00 86.62 72 GLN A CA 1
ATOM 531 C C . GLN A 1 72 ? 2.692 -2.600 -7.054 1.00 86.62 72 GLN A C 1
ATOM 533 O O . GLN A 1 72 ? 3.069 -2.653 -8.221 1.00 86.62 72 GLN A O 1
ATOM 538 N N . GLY A 1 73 ? 3.427 -2.049 -6.087 1.00 80.75 73 GLY A N 1
ATOM 539 C CA . GLY A 1 73 ? 4.780 -1.553 -6.312 1.00 80.75 73 GLY A CA 1
ATOM 540 C C . GLY A 1 73 ? 5.727 -2.647 -6.812 1.00 80.75 73 GLY A C 1
ATOM 541 O O . GLY A 1 73 ? 6.480 -2.408 -7.752 1.00 80.75 73 GLY A O 1
ATOM 542 N N . ASP A 1 74 ? 5.636 -3.859 -6.258 1.00 85.31 74 ASP A N 1
ATOM 543 C CA . ASP A 1 74 ? 6.419 -5.017 -6.699 1.00 85.31 74 ASP A CA 1
ATOM 544 C C . ASP A 1 74 ? 6.101 -5.434 -8.133 1.00 85.31 74 ASP A C 1
ATOM 546 O O . ASP A 1 74 ? 7.020 -5.660 -8.914 1.00 85.31 74 ASP A O 1
ATOM 550 N N . GLN A 1 75 ? 4.819 -5.482 -8.504 1.00 87.88 75 GLN A N 1
ATOM 551 C CA . GLN A 1 75 ? 4.409 -5.799 -9.875 1.00 87.88 75 GLN A CA 1
ATOM 552 C C . GLN A 1 75 ? 4.902 -4.752 -10.880 1.00 87.88 75 GLN A C 1
ATOM 554 O O . GLN A 1 75 ? 5.343 -5.098 -11.975 1.00 87.88 75 GLN A O 1
ATOM 559 N N . VAL A 1 76 ? 4.838 -3.471 -10.511 1.00 83.44 76 VAL A N 1
ATOM 560 C CA . VAL A 1 76 ? 5.266 -2.362 -11.370 1.00 83.44 76 VAL A CA 1
ATOM 561 C C . VAL A 1 76 ? 6.782 -2.377 -11.572 1.00 83.44 76 VAL A C 1
ATOM 563 O O . VAL A 1 76 ? 7.239 -2.269 -12.707 1.00 83.44 76 VAL A O 1
ATOM 566 N N . VAL A 1 77 ? 7.562 -2.556 -10.499 1.00 83.94 77 VAL A N 1
ATOM 567 C CA . VAL A 1 77 ? 9.025 -2.675 -10.606 1.00 83.94 77 VAL A CA 1
ATOM 568 C C . VAL A 1 77 ? 9.411 -3.930 -11.389 1.00 83.94 77 VAL A C 1
ATOM 570 O O . VAL A 1 77 ? 10.200 -3.822 -12.318 1.00 83.94 77 VAL A O 1
ATOM 573 N N . GLY A 1 78 ? 8.797 -5.080 -11.095 1.00 84.44 78 GLY A N 1
ATOM 574 C CA . GLY A 1 78 ? 9.059 -6.324 -11.823 1.00 84.44 78 GLY A CA 1
ATOM 575 C C . GLY A 1 78 ? 8.769 -6.207 -13.321 1.00 84.44 78 GLY A C 1
ATOM 576 O O . GLY A 1 78 ? 9.576 -6.634 -14.133 1.00 84.44 78 GLY A O 1
ATOM 577 N N . SER A 1 79 ? 7.685 -5.524 -13.703 1.00 81.19 79 SER A N 1
ATOM 578 C CA . SER A 1 79 ? 7.379 -5.279 -15.121 1.00 81.19 79 SER A CA 1
ATOM 579 C C . SER A 1 79 ? 8.446 -4.424 -15.817 1.00 81.19 79 SER A C 1
ATOM 581 O O . SER A 1 79 ? 8.741 -4.645 -16.989 1.00 81.19 79 SER A O 1
ATOM 583 N N . ALA A 1 80 ? 9.019 -3.437 -15.118 1.00 81.06 80 ALA A N 1
ATOM 584 C CA . ALA A 1 80 ? 10.116 -2.630 -15.650 1.00 81.06 80 ALA A CA 1
ATOM 585 C C . ALA A 1 80 ? 11.402 -3.461 -15.798 1.00 81.06 80 ALA A C 1
ATOM 587 O O . ALA A 1 80 ? 12.083 -3.358 -16.818 1.00 81.06 80 ALA A O 1
ATOM 588 N N . ASP A 1 81 ? 11.701 -4.307 -14.810 1.00 82.94 81 ASP A N 1
ATOM 589 C CA . ASP A 1 81 ? 12.864 -5.197 -14.818 1.00 82.94 81 ASP A CA 1
ATOM 590 C C . ASP A 1 81 ? 12.768 -6.239 -15.949 1.00 82.94 81 ASP A C 1
ATOM 592 O O . ASP A 1 81 ? 13.746 -6.452 -16.664 1.00 82.94 81 ASP A O 1
ATOM 596 N N . ASP A 1 82 ? 11.583 -6.814 -16.182 1.00 85.94 82 ASP A N 1
ATOM 597 C CA . ASP A 1 82 ? 11.331 -7.758 -17.278 1.00 85.94 82 ASP A CA 1
ATOM 598 C C . ASP A 1 82 ? 11.552 -7.107 -18.654 1.00 85.94 82 ASP A C 1
ATOM 600 O O . ASP A 1 82 ? 12.157 -7.704 -19.546 1.00 85.94 82 ASP A O 1
ATOM 604 N N . VAL A 1 83 ? 11.095 -5.863 -18.841 1.00 80.81 83 VAL A N 1
ATOM 605 C CA . VAL A 1 83 ? 11.303 -5.124 -20.098 1.00 80.81 83 VAL A CA 1
ATOM 606 C C . VAL A 1 83 ? 12.782 -4.807 -20.320 1.00 80.81 83 VAL A C 1
ATOM 608 O O . VAL A 1 83 ? 13.268 -4.944 -21.444 1.00 80.81 83 VAL A O 1
ATOM 611 N N . GLU A 1 84 ? 13.512 -4.417 -19.273 1.00 78.81 84 GLU A N 1
ATOM 612 C CA . GLU A 1 84 ? 14.956 -4.184 -19.364 1.00 78.81 84 GLU A CA 1
ATOM 613 C C . GLU A 1 84 ? 15.715 -5.480 -19.690 1.00 78.81 84 GLU A C 1
ATOM 615 O O . GLU A 1 84 ? 16.588 -5.475 -20.559 1.00 78.81 84 GLU A O 1
ATOM 620 N N . ALA A 1 85 ? 15.342 -6.605 -19.073 1.00 79.00 85 ALA A N 1
ATOM 621 C CA . ALA A 1 85 ? 15.923 -7.912 -19.370 1.00 79.00 85 ALA A CA 1
ATOM 622 C C . ALA A 1 85 ? 15.694 -8.321 -20.837 1.00 79.00 85 ALA A C 1
ATOM 624 O O . ALA A 1 85 ? 16.637 -8.719 -21.524 1.00 79.00 85 ALA A O 1
ATOM 625 N N . VAL A 1 86 ? 14.473 -8.142 -21.353 1.00 80.38 86 VAL A N 1
ATOM 626 C CA . VAL A 1 86 ? 14.148 -8.413 -22.764 1.00 80.38 86 VAL A CA 1
ATOM 627 C C . VAL A 1 86 ? 14.933 -7.501 -23.717 1.00 80.38 86 VAL A C 1
ATOM 629 O O . VAL A 1 86 ? 15.386 -7.963 -24.767 1.00 80.38 86 VAL A O 1
ATOM 632 N N . ASP A 1 87 ? 15.140 -6.221 -23.386 1.00 77.25 87 ASP A N 1
ATOM 633 C CA . ASP A 1 87 ? 15.972 -5.334 -24.214 1.00 77.25 87 ASP A CA 1
ATOM 634 C C . ASP A 1 87 ? 17.449 -5.748 -24.205 1.00 77.25 87 ASP A C 1
ATOM 636 O O . ASP A 1 87 ? 18.099 -5.748 -25.255 1.00 77.25 87 ASP A O 1
ATOM 640 N N . GLN A 1 88 ? 17.978 -6.178 -23.057 1.00 74.69 88 GLN A N 1
ATOM 641 C CA . GLN A 1 88 ? 19.336 -6.716 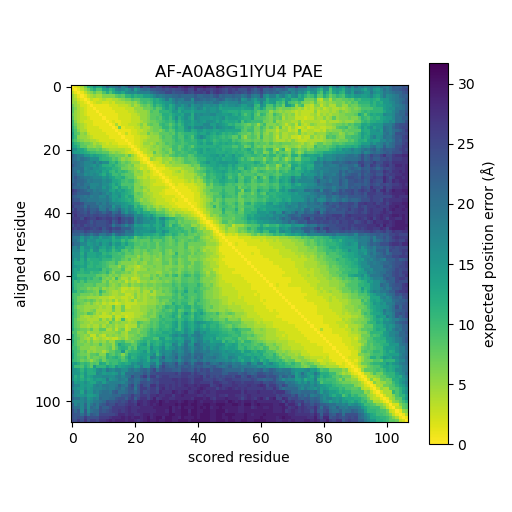-22.972 1.00 74.69 88 GLN A CA 1
ATOM 642 C C . GLN A 1 88 ? 19.503 -7.986 -23.819 1.00 74.69 88 GLN A C 1
ATOM 644 O O . GLN A 1 88 ? 20.459 -8.074 -24.597 1.00 74.69 88 GLN A O 1
ATOM 649 N N . GLU A 1 89 ? 18.555 -8.929 -23.759 1.00 77.56 89 GLU A N 1
ATOM 650 C CA . GLU A 1 89 ? 18.537 -10.121 -24.623 1.00 77.56 89 GLU A CA 1
ATOM 651 C C . GLU A 1 89 ? 18.468 -9.750 -26.113 1.00 77.56 89 GLU A C 1
ATOM 653 O O . GLU A 1 89 ? 19.130 -10.362 -26.958 1.00 77.56 89 GLU A O 1
ATOM 658 N N . ALA A 1 90 ? 17.740 -8.682 -26.444 1.00 75.62 90 ALA A N 1
ATOM 659 C CA . ALA A 1 90 ? 17.659 -8.129 -27.791 1.00 75.62 90 ALA A CA 1
ATOM 660 C C . ALA A 1 90 ? 18.894 -7.302 -28.211 1.00 75.62 90 ALA A C 1
ATOM 662 O O . ALA A 1 90 ? 18.889 -6.730 -29.307 1.00 75.62 90 ALA A O 1
ATOM 663 N N . ARG A 1 91 ? 19.959 -7.257 -27.393 1.00 80.25 91 ARG A N 1
ATOM 664 C CA . ARG A 1 91 ? 21.175 -6.439 -27.580 1.00 80.25 91 ARG A CA 1
ATOM 665 C C . ARG A 1 91 ? 20.883 -4.938 -27.661 1.00 80.25 91 ARG A C 1
ATOM 667 O O . ARG A 1 91 ? 21.326 -4.284 -28.605 1.00 80.25 91 ARG A O 1
ATOM 674 N N . THR A 1 92 ? 20.104 -4.425 -26.710 1.00 71.00 92 THR A N 1
ATOM 675 C CA . THR A 1 92 ? 19.750 -2.999 -26.544 1.00 71.00 92 THR A CA 1
ATOM 676 C C . THR A 1 92 ? 19.072 -2.360 -27.760 1.00 71.00 92 THR A C 1
ATOM 678 O O . THR A 1 92 ? 19.088 -1.142 -27.982 1.00 71.00 92 THR A O 1
ATOM 681 N N . ARG A 1 93 ? 18.463 -3.200 -28.603 1.00 62.75 93 ARG A N 1
ATOM 682 C CA . ARG A 1 93 ? 17.875 -2.789 -29.876 1.00 62.75 93 ARG A CA 1
ATOM 683 C C . ARG A 1 93 ? 16.661 -1.880 -29.678 1.00 62.75 93 ARG A C 1
ATOM 685 O O . ARG A 1 93 ? 16.412 -1.051 -30.553 1.00 62.75 93 ARG A O 1
ATOM 692 N N . PHE A 1 94 ? 15.932 -1.985 -28.565 1.00 62.59 94 PHE A N 1
ATOM 693 C CA . PHE A 1 94 ? 14.794 -1.112 -28.274 1.00 62.59 94 PHE A CA 1
ATOM 694 C C . PHE A 1 94 ? 15.244 0.271 -27.787 1.00 62.59 94 PHE A C 1
ATOM 696 O O . PHE A 1 94 ? 14.708 1.271 -28.275 1.00 62.59 94 PHE A O 1
ATOM 703 N N . GLY A 1 95 ? 16.300 0.366 -26.970 1.00 58.94 95 GLY A N 1
ATOM 704 C CA . GLY A 1 95 ? 16.916 1.655 -26.614 1.00 58.94 95 GLY A CA 1
ATOM 705 C C . GLY A 1 95 ? 17.424 2.441 -27.837 1.00 58.94 95 GLY A C 1
ATOM 706 O O . GLY A 1 95 ? 17.267 3.664 -27.930 1.00 58.94 95 GLY A O 1
ATOM 707 N N . GLY A 1 96 ? 17.943 1.732 -28.848 1.00 58.81 96 GLY A N 1
ATOM 708 C CA . GLY A 1 96 ? 18.339 2.313 -30.141 1.00 58.81 96 GLY A CA 1
ATOM 709 C C . GLY A 1 96 ? 17.173 2.813 -31.012 1.00 58.81 96 GLY A C 1
ATOM 710 O O . GLY A 1 96 ? 17.354 3.688 -31.861 1.00 58.81 96 GLY A O 1
ATOM 711 N N . ILE A 1 97 ? 15.964 2.279 -30.820 1.00 60.59 97 ILE A N 1
ATOM 712 C CA . ILE A 1 97 ? 14.750 2.739 -31.512 1.00 60.59 97 ILE A CA 1
ATOM 713 C C . ILE A 1 97 ? 14.220 4.017 -30.847 1.00 60.59 97 ILE A C 1
ATOM 715 O O . ILE A 1 97 ? 13.873 4.970 -31.544 1.00 60.59 97 ILE A O 1
ATOM 719 N N . GLN A 1 98 ? 14.221 4.073 -29.513 1.00 55.78 98 GLN A N 1
ATOM 720 C CA . GLN A 1 98 ? 13.779 5.230 -28.724 1.00 55.78 98 GLN A CA 1
ATOM 721 C C . GLN A 1 98 ? 14.594 6.498 -29.053 1.00 55.78 98 GLN A C 1
ATOM 723 O O . GLN A 1 98 ? 14.037 7.578 -29.256 1.00 55.78 98 GLN A O 1
ATOM 728 N N . SER A 1 99 ? 15.909 6.346 -29.228 1.00 55.41 99 SER A N 1
ATOM 729 C CA . SER A 1 99 ? 16.831 7.432 -29.590 1.00 55.41 99 SER A CA 1
ATOM 730 C C . SER A 1 99 ? 16.666 7.942 -31.033 1.00 55.41 99 SER A 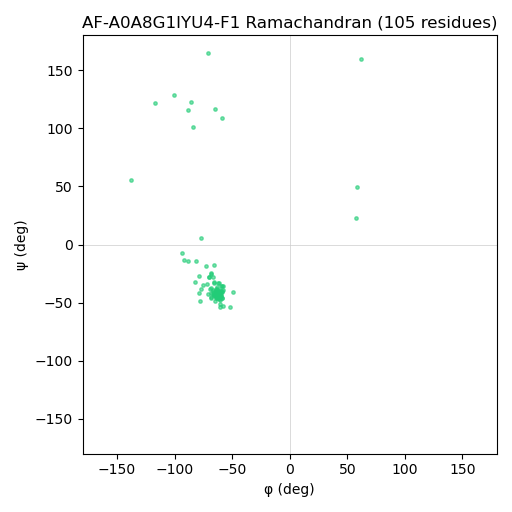C 1
ATOM 732 O O . SER A 1 99 ? 16.870 9.133 -31.277 1.00 55.41 99 SER A O 1
ATOM 734 N N . ARG A 1 100 ? 16.210 7.108 -31.983 1.00 54.00 100 ARG A N 1
ATOM 735 C CA . ARG A 1 100 ? 15.855 7.556 -33.351 1.00 54.00 100 ARG A CA 1
ATOM 736 C C . ARG A 1 100 ? 14.569 8.373 -33.408 1.00 54.00 100 ARG A C 1
ATOM 738 O O . ARG A 1 100 ? 14.457 9.267 -34.239 1.00 54.00 100 ARG A O 1
ATOM 745 N N . PHE A 1 101 ? 13.594 8.071 -32.554 1.00 55.69 101 PHE A N 1
ATOM 746 C CA . PHE A 1 101 ? 12.354 8.846 -32.499 1.00 55.69 101 PHE A CA 1
ATOM 747 C C . PHE A 1 101 ? 12.551 10.202 -31.811 1.00 55.69 101 PHE A C 1
ATOM 749 O O . PHE A 1 101 ? 11.955 11.183 -32.247 1.00 55.69 101 PHE A O 1
ATOM 756 N N . ALA A 1 102 ? 13.420 10.281 -30.798 1.00 54.28 102 ALA A N 1
ATOM 757 C CA . ALA A 1 102 ? 13.725 11.531 -30.096 1.00 54.28 102 ALA A CA 1
ATOM 758 C C . ALA A 1 102 ? 14.530 12.541 -30.938 1.00 54.28 102 ALA A C 1
ATOM 760 O O . ALA A 1 102 ? 14.412 13.744 -30.731 1.00 54.28 102 ALA A O 1
ATOM 761 N N . THR A 1 103 ? 15.341 12.069 -31.889 1.00 54.44 103 THR A N 1
ATOM 762 C CA . THR A 1 103 ? 16.178 12.934 -32.743 1.00 54.44 103 THR A CA 1
ATOM 763 C C . THR A 1 103 ? 15.505 13.354 -34.052 1.00 54.44 103 THR A C 1
ATOM 765 O O . THR A 1 103 ? 15.964 14.301 -34.686 1.00 54.44 103 THR A O 1
ATOM 768 N N . GLY A 1 104 ? 14.388 12.720 -34.427 1.00 46.09 104 GLY A N 1
ATOM 769 C CA . GLY A 1 104 ? 13.736 12.926 -35.721 1.00 46.09 104 GLY A CA 1
ATOM 770 C C . GLY A 1 104 ? 14.640 12.538 -36.906 1.00 46.09 104 GLY A C 1
ATOM 771 O O . GLY A 1 104 ? 15.859 12.444 -36.777 1.00 46.09 104 GLY A O 1
ATOM 772 N N . PRO A 1 105 ? 14.084 12.283 -38.100 1.00 49.12 105 PRO A N 1
ATOM 773 C CA . PRO A 1 105 ? 14.923 12.172 -39.283 1.00 49.12 105 PRO A CA 1
ATOM 774 C C . PRO A 1 105 ? 15.563 13.540 -39.555 1.00 49.12 105 PRO A C 1
ATOM 776 O O . PRO A 1 105 ? 14.858 14.506 -39.852 1.00 49.12 105 PRO A O 1
ATOM 779 N N . THR A 1 106 ? 16.892 13.624 -39.474 1.00 53.41 106 THR A N 1
ATOM 780 C CA . THR A 1 106 ? 17.648 14.696 -40.124 1.00 53.41 106 THR A CA 1
ATOM 781 C C . THR A 1 106 ? 17.347 14.607 -41.617 1.00 53.41 1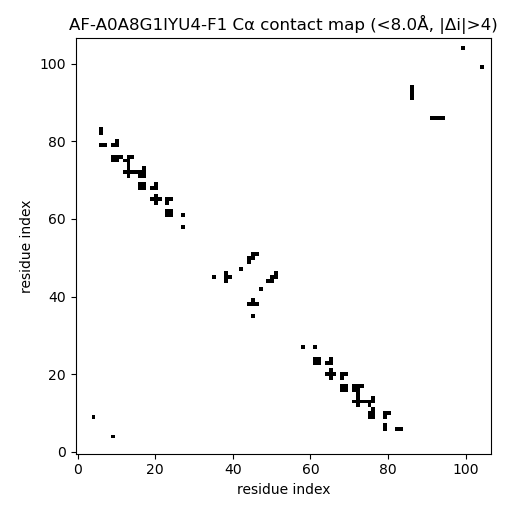06 THR A C 1
ATOM 783 O O . THR A 1 106 ? 17.715 13.632 -42.273 1.00 53.41 106 THR A O 1
ATOM 786 N N . ARG A 1 107 ? 16.579 15.578 -42.118 1.00 46.22 107 ARG A N 1
ATOM 787 C CA . ARG A 1 107 ? 16.422 15.812 -43.554 1.00 46.22 107 ARG A CA 1
ATOM 788 C C . ARG A 1 107 ? 17.708 16.370 -44.138 1.00 46.22 107 ARG A C 1
ATOM 790 O O . ARG A 1 107 ? 18.348 17.183 -43.434 1.00 46.22 107 ARG A O 1
#

pLDDT: mean 71.78, std 10.76, range [39.59, 89.38]

Radius of gyration: 23.28 Å; Cα contacts (8 Å, |Δi|>4): 66; chains: 1; bounding box: 41×26×71 Å

Mean predicted aligned error: 12.54 Å

Solvent-accessible surface area (backbone atoms only — not comparable to full-atom values): 5739 Å² total; per-residue (Å²): 138,88,85,84,80,60,49,67,62,40,31,52,49,12,53,50,33,41,65,46,18,66,47,41,56,54,54,53,58,64,47,45,59,58,48,50,56,52,22,71,75,36,46,71,51,42,79,25,73,68,28,49,51,49,53,53,50,50,52,52,52,41,54,51,52,26,53,48,30,35,52,53,12,49,54,37,32,50,53,28,52,52,52,52,51,53,28,53,76,57,67,46,51,58,64,57,50,55,56,51,65,76,64,47,83,84,125

Foldseek 3Di:
DDDDDPLVVLLVVLVVLLVCLVVLVVVVVVVVVVLVVVCVVVVCCCVPPNNVVVNVVSVVVSNVSSVVSNVSSVVSNVVSVVVVVVCVVVVVVVVVVVVDVVVDDPD

Sequence (107 aa):
MTVHMDVEAVRTGGIGLRGLAPNGQAASRRVERPASTAADRNRGFATGEAGRRWQAALAAVTAGLEHRLTWQGDQVVGSADDVEAVDQEARTRFGGIQSRFATGPTR